Protein AF-A0A8H5KWA0-F1 (afdb_monomer)

Organism: NCBI:txid56676

Mean predicted aligned error: 16.56 Å

InterPro domains:
  IPR046529 Domain of unknown function DUF6594 [PF20237] (51-131)

Foldseek 3Di:
DDDDDDDDDDDDDDDDDPDDDPCDVVNVVVVVVVPDPVPPLDDLVVFDPDPSSVVSVCVSDPVSPDDDDPPVVLVVVLVVLVVVLVVLVVVLVVCQVVDPDVQLVVDVVSVPDPVNVVSVVVNVVSVVVNVVSVVVVVVVVD

Structure (mmCIF, N/CA/C/O backbone):
data_AF-A0A8H5KWA0-F1
#
_entry.id   AF-A0A8H5KWA0-F1
#
loop_
_atom_site.group_PDB
_atom_site.id
_atom_site.type_symbol
_atom_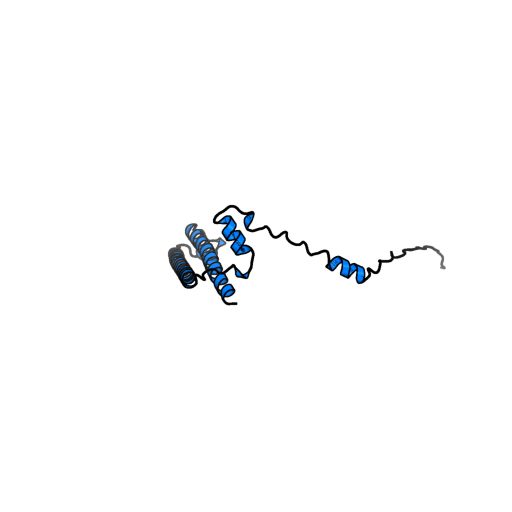site.label_atom_id
_atom_site.label_alt_id
_atom_site.label_comp_id
_atom_site.label_asym_id
_atom_site.label_entity_id
_atom_site.label_seq_id
_atom_site.pdbx_PDB_ins_code
_atom_site.Cartn_x
_atom_site.Cartn_y
_atom_site.Cartn_z
_atom_site.occupancy
_atom_site.B_iso_or_equiv
_atom_site.auth_seq_id
_atom_site.auth_comp_id
_atom_site.auth_asym_id
_atom_site.auth_atom_id
_atom_site.pdbx_PDB_model_num
ATOM 1 N N . MET A 1 1 ? 82.305 -17.896 49.289 1.00 39.72 1 MET A N 1
ATOM 2 C CA . MET A 1 1 ? 81.370 -17.042 48.527 1.00 39.72 1 MET A CA 1
ATOM 3 C C . MET A 1 1 ? 80.009 -17.239 49.160 1.00 39.72 1 MET A C 1
ATOM 5 O O . MET A 1 1 ? 79.353 -18.228 48.867 1.00 39.72 1 MET A O 1
ATOM 9 N N . THR A 1 2 ? 79.670 -16.405 50.143 1.00 32.72 2 THR A N 1
ATOM 10 C CA . THR A 1 2 ? 78.616 -16.725 51.114 1.00 32.72 2 THR A CA 1
ATOM 11 C C . THR A 1 2 ? 77.806 -15.470 51.438 1.00 32.72 2 THR A C 1
ATOM 13 O O . THR A 1 2 ? 78.364 -14.482 51.898 1.00 32.72 2 THR A O 1
ATOM 16 N N . THR A 1 3 ? 76.517 -15.558 51.108 1.00 41.19 3 THR A N 1
ATOM 17 C CA . THR A 1 3 ? 75.292 -14.995 51.709 1.00 41.19 3 THR A CA 1
ATOM 18 C C . THR A 1 3 ? 75.368 -13.717 52.558 1.00 41.19 3 THR A C 1
ATOM 20 O O . THR A 1 3 ? 76.043 -13.717 53.581 1.00 41.19 3 THR A O 1
ATOM 23 N N . GLN A 1 4 ? 74.529 -12.715 52.226 1.00 35.75 4 GLN A N 1
ATOM 24 C CA . GLN A 1 4 ? 73.530 -12.081 53.126 1.00 35.75 4 GLN A CA 1
ATOM 25 C C . GLN A 1 4 ? 72.764 -10.905 52.465 1.00 35.75 4 GLN A C 1
ATOM 27 O O . GLN A 1 4 ? 73.382 -10.043 51.847 1.00 35.75 4 GLN A O 1
ATOM 32 N N . ARG A 1 5 ? 71.428 -10.865 52.644 1.00 33.56 5 ARG A N 1
ATOM 33 C CA . ARG A 1 5 ? 70.511 -9.687 52.740 1.00 33.56 5 ARG A CA 1
ATOM 34 C C . ARG A 1 5 ? 69.066 -10.223 52.910 1.00 33.56 5 ARG A C 1
ATOM 36 O O . ARG A 1 5 ? 68.644 -11.010 52.074 1.00 33.56 5 ARG A O 1
ATOM 43 N N . THR A 1 6 ? 68.367 -10.090 54.053 1.00 38.31 6 THR A N 1
ATOM 44 C CA . THR A 1 6 ? 67.542 -8.945 54.557 1.00 38.31 6 THR A CA 1
ATOM 45 C C . THR A 1 6 ? 66.557 -8.404 53.507 1.00 38.31 6 THR A C 1
ATOM 47 O O . THR A 1 6 ? 66.990 -8.188 52.385 1.00 38.31 6 THR A O 1
ATOM 50 N N . SER A 1 7 ? 65.305 -7.998 53.736 1.00 36.59 7 SER A N 1
ATOM 51 C CA . SER A 1 7 ? 64.344 -7.912 54.851 1.00 36.59 7 SER A CA 1
ATOM 52 C C . SER A 1 7 ? 63.088 -7.223 54.257 1.00 36.59 7 SER A C 1
ATOM 54 O O . SER A 1 7 ? 63.226 -6.481 53.287 1.00 36.59 7 SER A O 1
ATOM 56 N N . SER A 1 8 ? 61.931 -7.368 54.917 1.00 37.94 8 SER A N 1
ATOM 57 C CA . SER A 1 8 ? 60.770 -6.447 54.898 1.00 37.94 8 SER A CA 1
ATOM 58 C C . SER A 1 8 ? 59.767 -6.526 53.733 1.00 37.94 8 SER A C 1
ATOM 60 O O . SER A 1 8 ? 60.063 -6.123 52.617 1.00 37.94 8 SER A O 1
ATOM 62 N N . HIS A 1 9 ? 58.511 -6.884 54.038 1.00 35.66 9 HIS A N 1
ATOM 63 C CA . HIS A 1 9 ? 57.446 -5.876 54.196 1.00 35.66 9 HIS A CA 1
ATOM 64 C C . HIS A 1 9 ? 56.110 -6.476 54.678 1.00 35.66 9 HIS A C 1
ATOM 66 O O . HIS A 1 9 ? 55.576 -7.408 54.085 1.00 35.66 9 HIS A O 1
ATOM 72 N N . ASN A 1 10 ? 55.570 -5.878 55.746 1.00 42.12 10 ASN A N 1
ATOM 73 C CA . ASN A 1 10 ? 54.182 -6.000 56.196 1.00 42.12 10 ASN A CA 1
ATOM 74 C C . ASN A 1 10 ? 53.227 -5.306 55.216 1.00 42.12 10 ASN A C 1
ATOM 76 O O . ASN A 1 10 ? 53.527 -4.199 54.770 1.00 42.12 10 ASN A O 1
ATOM 80 N N . ILE A 1 11 ? 52.042 -5.885 55.003 1.00 42.50 11 ILE A N 1
ATOM 81 C CA . ILE A 1 11 ? 50.844 -5.157 54.565 1.00 42.50 11 ILE A CA 1
ATOM 82 C C . ILE A 1 11 ? 49.669 -5.627 55.430 1.00 42.50 11 ILE A C 1
ATOM 84 O O . ILE A 1 11 ? 49.202 -6.759 55.311 1.00 42.50 11 ILE A O 1
ATOM 88 N N . GLU A 1 12 ? 49.213 -4.743 56.314 1.00 44.53 12 GLU A N 1
ATOM 89 C CA . GLU A 1 12 ? 47.903 -4.826 56.953 1.00 44.53 12 GLU A CA 1
ATOM 90 C C . GLU A 1 12 ? 46.817 -4.508 55.918 1.00 44.53 12 GLU A C 1
ATOM 92 O O . GLU A 1 12 ? 46.871 -3.474 55.253 1.00 44.53 12 GLU A O 1
ATOM 97 N N . LEU A 1 13 ? 45.794 -5.357 55.816 1.00 42.06 13 LEU A N 1
ATOM 98 C CA . LEU A 1 13 ? 44.510 -4.985 55.221 1.00 42.06 13 LEU A CA 1
ATOM 99 C C . LEU A 1 13 ? 43.391 -5.378 56.183 1.00 42.06 13 LEU A C 1
ATOM 101 O O . LEU A 1 13 ? 42.791 -6.448 56.094 1.00 42.06 13 LEU A O 1
ATOM 105 N N . GLY A 1 14 ? 43.124 -4.472 57.123 1.00 43.72 14 GLY A N 1
ATOM 106 C CA . GLY A 1 14 ? 41.842 -4.394 57.803 1.00 43.72 14 GLY A CA 1
ATOM 107 C C . GLY A 1 14 ? 40.779 -3.873 56.835 1.00 43.72 14 GLY A C 1
ATOM 108 O O . GLY A 1 14 ? 40.910 -2.788 56.275 1.00 43.72 14 GLY A O 1
ATOM 109 N N . GLY A 1 15 ? 39.713 -4.647 56.654 1.00 37.47 15 GLY A N 1
ATOM 110 C CA . GLY A 1 15 ? 38.531 -4.258 55.894 1.00 37.47 15 GLY A CA 1
ATOM 111 C C . GLY A 1 15 ? 37.313 -5.003 56.422 1.00 37.47 15 GLY A C 1
ATOM 112 O O . GLY A 1 15 ? 36.972 -6.075 55.932 1.00 37.47 15 GLY A O 1
ATOM 113 N N . SER A 1 16 ? 36.675 -4.451 57.455 1.00 46.19 16 SER A N 1
ATOM 114 C CA . SER A 1 16 ? 35.362 -4.903 57.920 1.00 46.19 16 SER A CA 1
ATOM 115 C C . SER A 1 16 ? 34.336 -4.673 56.807 1.00 46.19 16 SER A C 1
ATOM 117 O O . SER A 1 16 ? 34.099 -3.535 56.399 1.00 46.19 16 SER A O 1
ATOM 119 N N . LEU A 1 17 ? 33.752 -5.754 56.285 1.00 47.00 17 LEU A N 1
ATOM 120 C CA . LEU A 1 17 ? 32.640 -5.683 55.338 1.00 47.00 17 LEU A CA 1
ATOM 121 C C . LEU A 1 17 ? 31.438 -5.009 56.024 1.00 47.00 17 LEU A C 1
ATOM 123 O O . LEU A 1 17 ? 31.067 -5.424 57.126 1.00 47.00 17 LEU A O 1
ATOM 127 N N . PRO A 1 18 ? 30.778 -4.012 55.406 1.00 45.41 18 PRO A N 1
ATOM 128 C CA . PRO A 1 18 ? 29.591 -3.420 56.000 1.00 45.41 18 PRO A CA 1
ATOM 129 C C . PRO A 1 18 ? 28.480 -4.472 56.070 1.00 45.41 18 PRO A C 1
ATOM 131 O O . PRO A 1 18 ? 28.140 -5.116 55.074 1.00 45.41 18 PRO A O 1
ATOM 134 N N . ALA A 1 19 ? 27.902 -4.646 57.258 1.00 53.19 19 ALA A N 1
ATOM 135 C CA . ALA A 1 19 ? 26.763 -5.526 57.467 1.00 53.19 19 ALA A CA 1
ATOM 136 C C . ALA A 1 19 ? 25.594 -5.087 56.569 1.00 53.19 19 ALA A C 1
ATOM 138 O O . ALA A 1 19 ? 24.986 -4.035 56.774 1.00 53.19 19 ALA A O 1
ATOM 139 N N . VAL A 1 20 ? 25.268 -5.900 55.563 1.00 55.91 20 VAL A N 1
ATOM 140 C CA . VAL A 1 20 ? 24.089 -5.687 54.719 1.00 55.91 20 VAL A CA 1
ATOM 141 C C . VAL A 1 20 ? 22.846 -5.987 55.565 1.00 55.91 20 VAL A C 1
ATOM 143 O O . VAL A 1 20 ? 22.696 -7.122 56.030 1.00 55.91 20 VAL A O 1
ATOM 146 N N . PRO A 1 21 ? 21.918 -5.032 55.769 1.00 57.84 21 PRO A N 1
ATOM 147 C CA . PRO A 1 21 ? 20.729 -5.292 56.566 1.00 57.84 21 PRO A CA 1
ATOM 148 C C . PRO A 1 21 ? 19.877 -6.361 55.877 1.00 57.84 21 PRO A C 1
ATOM 150 O O . PRO A 1 21 ? 19.428 -6.174 54.739 1.00 57.84 21 PRO A O 1
ATOM 153 N N . ARG A 1 22 ? 19.612 -7.481 56.564 1.00 55.84 22 ARG A N 1
ATOM 154 C CA . ARG A 1 22 ? 18.612 -8.466 56.128 1.00 55.84 22 ARG A CA 1
ATOM 155 C C . ARG A 1 22 ? 17.237 -7.801 56.169 1.00 55.84 22 ARG A C 1
ATOM 157 O O . ARG A 1 22 ? 16.556 -7.812 57.190 1.00 55.84 22 ARG A O 1
ATOM 164 N N . ARG A 1 23 ? 16.829 -7.208 55.044 1.00 53.09 23 ARG A N 1
ATOM 165 C CA . ARG A 1 23 ? 15.476 -6.672 54.846 1.00 53.09 23 ARG A CA 1
ATOM 166 C C . ARG A 1 23 ? 14.470 -7.775 55.153 1.00 53.09 23 ARG A C 1
ATOM 168 O O . ARG A 1 23 ? 14.446 -8.796 54.455 1.00 53.09 23 ARG A O 1
ATOM 175 N N . SER A 1 24 ? 13.664 -7.563 56.190 1.00 62.53 24 SER A N 1
ATOM 176 C CA . SER A 1 24 ? 12.641 -8.513 56.608 1.00 62.53 24 SER A CA 1
ATOM 177 C C . SER A 1 24 ? 11.664 -8.768 55.459 1.00 62.53 24 SER A C 1
ATOM 179 O O . SER A 1 24 ? 11.368 -7.885 54.646 1.00 62.53 24 SER A O 1
ATOM 181 N N . ILE A 1 25 ? 11.149 -9.995 55.377 1.00 59.84 25 ILE A N 1
ATOM 182 C CA . ILE A 1 25 ? 10.084 -10.355 54.428 1.00 59.84 25 ILE A CA 1
ATOM 183 C C . ILE A 1 25 ? 8.883 -9.406 54.606 1.00 59.84 25 ILE A C 1
ATOM 185 O O . ILE A 1 25 ? 8.271 -8.998 53.621 1.00 59.84 25 ILE A O 1
ATOM 189 N N . LEU A 1 26 ? 8.642 -8.939 55.837 1.00 54.66 26 LEU A N 1
ATOM 190 C CA . LEU A 1 26 ? 7.628 -7.934 56.167 1.00 54.66 26 LEU A CA 1
ATOM 191 C C . LEU A 1 26 ? 7.859 -6.585 55.457 1.00 54.66 26 LEU A C 1
ATOM 193 O O . LEU A 1 26 ? 6.919 -6.039 54.882 1.00 54.66 26 LEU A O 1
ATOM 197 N N . GLN A 1 27 ? 9.101 -6.087 55.374 1.00 59.56 27 GLN A N 1
ATOM 198 C CA . GLN A 1 27 ? 9.427 -4.883 54.588 1.00 59.56 27 GLN A CA 1
ATOM 199 C C . GLN A 1 27 ? 9.219 -5.082 53.078 1.00 59.56 27 GLN A C 1
ATOM 201 O O . GLN A 1 27 ? 8.884 -4.136 52.362 1.00 59.56 27 GLN A O 1
ATOM 206 N N . ARG A 1 28 ? 9.409 -6.308 52.572 1.00 54.69 28 ARG A N 1
ATOM 207 C CA . ARG A 1 28 ? 9.152 -6.655 51.164 1.00 54.69 28 ARG A CA 1
ATOM 208 C C . ARG A 1 28 ? 7.654 -6.692 50.849 1.00 54.69 28 ARG A C 1
ATOM 210 O O . ARG A 1 28 ? 7.249 -6.213 49.792 1.00 54.69 28 ARG A O 1
ATOM 217 N N . LEU A 1 29 ? 6.836 -7.180 51.777 1.00 54.00 29 LEU A N 1
ATOM 218 C CA . LEU A 1 29 ? 5.379 -7.206 51.633 1.00 54.00 29 LEU A CA 1
ATOM 219 C C . LEU A 1 29 ? 4.760 -5.801 51.742 1.00 54.00 29 LEU A C 1
ATOM 221 O O . LEU A 1 29 ? 3.874 -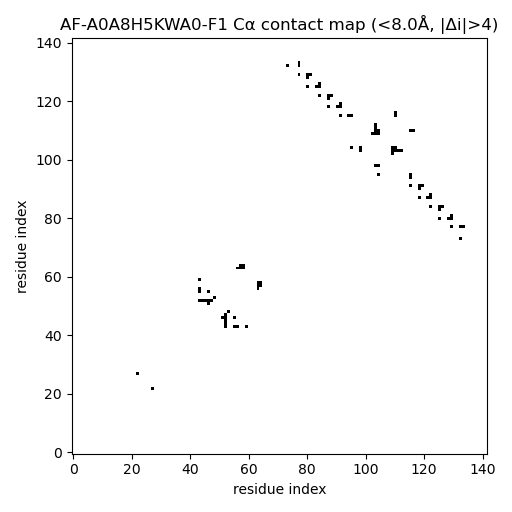5.477 50.957 1.00 54.00 29 LEU A O 1
ATOM 225 N N . GLN A 1 30 ? 5.299 -4.920 52.593 1.00 55.88 30 GLN A N 1
ATOM 226 C CA . GLN A 1 30 ? 4.851 -3.519 52.694 1.00 55.88 30 GLN A CA 1
ATOM 227 C C . GLN A 1 30 ? 5.191 -2.652 51.466 1.00 55.88 30 GLN A C 1
ATOM 229 O O . GLN A 1 30 ? 4.554 -1.625 51.242 1.00 55.88 30 GLN A O 1
ATOM 234 N N . ARG A 1 31 ? 6.179 -3.035 50.641 1.00 51.16 31 ARG A N 1
ATOM 235 C CA . ARG A 1 31 ? 6.448 -2.356 49.354 1.00 51.16 31 ARG A CA 1
ATOM 236 C C . ARG A 1 31 ? 5.562 -2.868 48.221 1.00 51.16 31 ARG A C 1
ATOM 238 O O . ARG A 1 31 ? 5.301 -2.112 47.289 1.00 51.16 31 ARG A O 1
ATOM 245 N N . ARG A 1 32 ? 5.051 -4.101 48.312 1.00 48.62 32 ARG A N 1
ATOM 246 C CA . ARG A 1 32 ? 4.108 -4.661 47.329 1.00 48.62 32 ARG A CA 1
ATOM 247 C C . ARG A 1 32 ? 2.720 -4.016 47.418 1.00 48.62 32 ARG A C 1
ATOM 249 O O . ARG A 1 32 ? 2.015 -3.981 46.420 1.00 48.62 32 ARG A O 1
ATOM 256 N N . SER A 1 33 ? 2.367 -3.429 48.561 1.00 49.50 33 SER A N 1
ATOM 257 C CA . SER A 1 33 ? 1.137 -2.647 48.748 1.00 49.50 33 SER A CA 1
ATOM 258 C C . SER A 1 33 ? 1.266 -1.153 48.401 1.00 49.50 33 SER A C 1
ATOM 260 O O . SER A 1 33 ? 0.291 -0.422 48.537 1.00 49.50 33 SER A O 1
ATOM 262 N N . ARG A 1 34 ? 2.428 -0.675 47.918 1.00 49.38 34 ARG A N 1
ATOM 263 C CA . ARG A 1 34 ? 2.636 0.730 47.484 1.00 49.38 34 ARG A CA 1
ATOM 264 C C . ARG A 1 34 ? 2.727 0.909 45.962 1.00 49.38 34 ARG A C 1
ATOM 266 O O . ARG A 1 34 ? 3.233 1.923 45.496 1.00 49.38 34 ARG A O 1
ATOM 273 N N . SER A 1 35 ? 2.217 -0.047 45.185 1.00 53.41 35 SER A N 1
ATOM 274 C CA . SER A 1 35 ? 1.988 0.114 43.742 1.00 53.41 35 SER A CA 1
ATOM 275 C C . SER A 1 35 ? 0.556 -0.272 43.377 1.00 53.41 35 SER A C 1
ATOM 277 O O . SER A 1 35 ? 0.291 -1.154 42.573 1.00 53.41 35 SER A O 1
ATOM 279 N N . ALA A 1 36 ? -0.393 0.399 44.013 1.00 52.09 36 ALA A N 1
ATOM 280 C CA . ALA A 1 36 ? -1.671 0.670 43.387 1.00 52.09 36 ALA A CA 1
ATOM 281 C C . ALA A 1 36 ? -1.755 2.188 43.369 1.00 52.09 36 ALA A C 1
ATOM 283 O O . ALA A 1 36 ? -2.160 2.799 44.350 1.00 52.09 36 ALA A O 1
ATOM 284 N N . ASN A 1 37 ? -1.258 2.810 42.301 1.00 51.06 37 ASN A N 1
ATOM 285 C CA . ASN A 1 37 ? -1.763 4.127 41.957 1.00 51.06 37 ASN A CA 1
ATOM 286 C C . ASN A 1 37 ? -3.204 3.835 41.518 1.00 51.06 37 ASN A C 1
ATOM 288 O O . ASN A 1 37 ? -3.355 3.176 40.483 1.00 51.06 37 ASN A O 1
ATOM 292 N N . PRO A 1 38 ? -4.250 4.168 42.299 1.00 51.84 38 PRO A N 1
ATOM 293 C CA . PRO A 1 38 ? -5.591 4.074 41.765 1.00 51.84 38 PRO A CA 1
ATOM 294 C C . PRO A 1 38 ? -5.594 5.121 40.665 1.00 51.84 38 PRO A C 1
ATOM 296 O O . PRO A 1 38 ? -5.588 6.317 40.952 1.00 51.84 38 PRO A O 1
ATOM 299 N N . GLN A 1 39 ? -5.446 4.690 39.409 1.00 57.41 39 GLN A N 1
ATOM 300 C CA . GLN A 1 39 ? -5.590 5.603 38.293 1.00 57.41 39 GLN A CA 1
ATOM 301 C C . GLN A 1 39 ? -6.918 6.297 38.528 1.00 57.41 39 GLN A C 1
ATOM 303 O O . GLN A 1 39 ? -7.950 5.632 38.606 1.00 57.41 39 GLN A O 1
ATOM 308 N N . LYS A 1 40 ? -6.857 7.604 38.788 1.00 57.56 40 LYS A N 1
ATOM 309 C CA . LYS A 1 40 ? -8.027 8.429 39.028 1.00 57.56 40 LYS A CA 1
ATOM 310 C C . LYS A 1 40 ? -8.865 8.277 37.768 1.00 57.56 40 LYS A C 1
ATOM 312 O O . LYS A 1 40 ? -8.513 8.858 36.746 1.00 57.56 40 LYS A O 1
ATOM 317 N N . GLN A 1 41 ? -9.868 7.400 37.813 1.00 68.06 41 GLN A N 1
ATOM 318 C CA . GLN A 1 41 ? -10.736 7.151 36.675 1.00 68.06 41 GLN A CA 1
ATOM 319 C C . GLN A 1 41 ? -11.383 8.494 36.370 1.00 68.06 41 GLN A C 1
ATOM 321 O O . GLN A 1 41 ? -12.115 9.047 37.193 1.00 68.06 41 GLN A O 1
ATOM 326 N N . VAL A 1 42 ? -10.982 9.083 35.247 1.00 81.50 42 VAL A N 1
ATOM 327 C CA . VAL A 1 42 ? -11.566 10.329 34.775 1.00 81.50 42 VAL A CA 1
ATOM 328 C C . VAL A 1 42 ? -13.033 10.017 34.522 1.00 81.50 42 VAL A C 1
ATOM 330 O O . VAL A 1 42 ? -13.345 9.098 33.767 1.00 81.50 42 VAL A O 1
ATOM 333 N N . GLN A 1 43 ? -13.918 10.731 35.212 1.00 91.81 43 GLN A N 1
ATOM 334 C CA . GLN A 1 43 ? -15.355 10.529 35.065 1.00 91.81 43 GLN A CA 1
ATOM 335 C C . GLN A 1 43 ? -15.752 10.869 33.630 1.00 91.81 43 GLN A C 1
ATOM 337 O O . GLN A 1 43 ? -15.312 11.890 33.093 1.00 91.81 43 GLN A O 1
ATOM 342 N N . VAL A 1 44 ? -16.572 10.024 33.011 1.00 93.94 44 VAL A N 1
ATOM 343 C CA . VAL A 1 44 ? -17.014 10.182 31.616 1.00 93.94 44 VAL A CA 1
ATOM 344 C C . VAL A 1 44 ? -17.694 11.543 31.420 1.00 93.94 44 VAL A C 1
ATOM 346 O O . VAL A 1 44 ? -17.499 12.212 30.410 1.00 93.94 44 VAL A O 1
ATOM 349 N N . GLU A 1 45 ? -18.411 12.018 32.432 1.00 95.69 45 GLU A N 1
ATOM 350 C CA . GLU A 1 45 ? -19.163 13.273 32.445 1.00 95.69 45 GLU A CA 1
ATOM 351 C C . GLU A 1 45 ? -18.266 14.517 32.439 1.00 95.69 45 GLU A C 1
ATOM 353 O O . GLU A 1 45 ? -18.734 15.606 32.120 1.00 95.69 45 GLU A O 1
ATOM 358 N N . SER A 1 46 ? -16.973 14.373 32.748 1.00 95.69 46 SER A N 1
ATOM 359 C CA . SER A 1 46 ? -16.013 15.482 32.679 1.00 95.69 46 SER A CA 1
ATOM 360 C C . SER A 1 46 ? -15.653 15.887 31.243 1.00 95.69 46 SER A C 1
ATOM 362 O O . SER A 1 46 ? -15.087 16.960 31.032 1.00 95.69 46 SER A O 1
ATOM 364 N N . PHE A 1 47 ? -15.996 15.059 30.250 1.00 95.81 47 PHE A N 1
ATOM 365 C CA . PHE A 1 47 ? -15.753 15.335 28.835 1.00 95.81 47 PHE A CA 1
ATOM 366 C C . PHE A 1 47 ? -16.886 16.176 28.213 1.00 95.81 47 PHE A C 1
ATOM 368 O O . PHE A 1 47 ? -18.046 16.012 28.603 1.00 95.81 47 PHE A O 1
ATOM 375 N N . PRO A 1 48 ? -16.599 17.038 27.213 1.00 97.69 48 PRO A N 1
ATOM 376 C CA . PRO A 1 48 ? -17.621 17.795 26.485 1.00 97.69 48 PRO A CA 1
ATOM 377 C C . PRO A 1 48 ? -18.690 16.905 25.837 1.00 97.69 48 PRO A C 1
ATOM 379 O O . PRO A 1 48 ? -18.396 15.779 25.427 1.00 97.69 48 PRO A O 1
ATOM 382 N N . ASP A 1 49 ? -19.914 17.426 25.709 1.00 96.00 49 ASP A N 1
ATOM 383 C CA . ASP A 1 49 ? -21.025 16.727 25.053 1.00 96.00 49 ASP A CA 1
ATOM 384 C C . ASP A 1 49 ? -20.692 16.300 23.612 1.00 96.00 49 ASP A C 1
ATOM 386 O O . ASP A 1 49 ? -19.889 16.921 22.911 1.00 96.00 49 ASP A O 1
ATOM 390 N N . GLY A 1 50 ? -21.340 15.224 23.155 1.00 95.38 50 GLY A N 1
ATOM 391 C CA . GLY A 1 50 ? -21.156 14.668 21.815 1.00 95.38 50 GLY A CA 1
ATOM 392 C C . GLY A 1 50 ? -20.043 13.620 21.738 1.00 95.38 50 GLY A C 1
ATOM 393 O O . GLY A 1 50 ? -19.923 12.749 22.603 1.00 95.38 50 GLY A O 1
ATOM 394 N N . TYR A 1 51 ? -19.249 13.672 20.664 1.00 95.00 51 TYR A N 1
ATOM 395 C CA . TYR A 1 51 ? -18.251 12.641 20.354 1.00 95.00 51 TYR A CA 1
ATOM 396 C C . TYR A 1 51 ? -17.174 12.446 21.444 1.00 95.00 51 TYR A C 1
ATOM 398 O O . TYR A 1 51 ? -16.84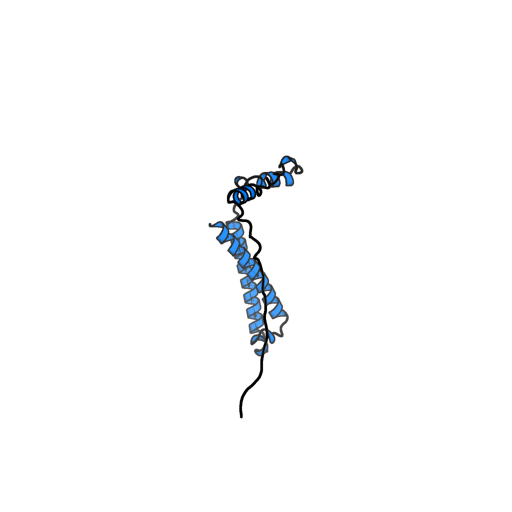6 11.291 21.722 1.00 95.00 51 TYR A O 1
ATOM 406 N N . PRO A 1 52 ? -16.651 13.499 22.114 1.00 96.81 52 PRO A N 1
ATOM 407 C CA . PRO A 1 52 ? -15.679 13.327 23.196 1.00 96.81 52 PRO A CA 1
ATOM 408 C C . PRO A 1 52 ? -16.222 12.529 24.390 1.00 96.81 52 PRO A C 1
ATOM 410 O O . PRO A 1 52 ? -15.560 11.608 24.860 1.00 96.81 52 PRO A O 1
ATOM 413 N N . ARG A 1 53 ? -17.439 12.824 24.868 1.00 95.69 53 ARG A N 1
ATOM 414 C CA . ARG A 1 53 ? -18.047 12.066 25.974 1.00 95.69 53 ARG A CA 1
ATOM 415 C C . ARG A 1 53 ? -18.429 10.647 25.570 1.00 95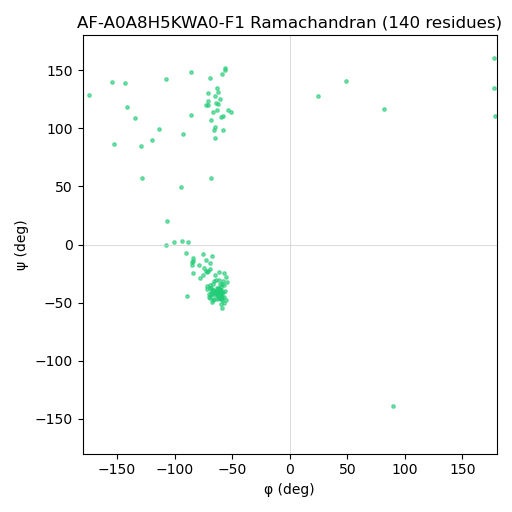.69 53 ARG A C 1
ATOM 417 O O . ARG A 1 53 ? -18.247 9.721 26.355 1.00 95.69 53 ARG A O 1
ATOM 424 N N . PHE A 1 54 ? -18.907 10.449 24.343 1.00 92.56 54 PHE A N 1
ATOM 425 C CA . PHE A 1 54 ? -19.205 9.109 23.838 1.00 92.56 54 PHE A CA 1
ATOM 426 C C . PHE A 1 54 ? -17.946 8.234 23.735 1.00 92.56 54 PHE A C 1
ATOM 428 O O . PHE A 1 54 ? -17.973 7.072 24.136 1.00 92.56 54 PHE A O 1
ATOM 435 N N . SER A 1 55 ? -16.819 8.778 23.263 1.00 93.81 55 SER A N 1
ATOM 436 C CA . SER A 1 55 ? -15.557 8.029 23.212 1.00 93.81 55 SER A CA 1
ATOM 437 C C . SER A 1 55 ? -14.984 7.753 24.609 1.00 93.81 55 SER A C 1
ATOM 439 O O . SER A 1 55 ? -14.461 6.660 24.850 1.00 93.81 55 SER A O 1
ATOM 441 N N . ALA A 1 56 ? -15.152 8.679 25.560 1.00 93.56 56 ALA A N 1
ATOM 442 C CA . ALA A 1 56 ? -14.835 8.449 26.970 1.00 93.56 56 ALA A CA 1
ATOM 443 C C . ALA A 1 56 ? -15.690 7.322 27.576 1.00 93.56 56 ALA A C 1
ATOM 445 O O . ALA A 1 56 ? -15.155 6.438 28.242 1.00 93.56 56 ALA A O 1
ATOM 446 N N . LEU A 1 57 ? -16.995 7.288 27.283 1.00 92.94 57 LEU A N 1
ATOM 447 C CA . LEU A 1 57 ? -17.872 6.189 27.689 1.00 92.94 57 LEU A CA 1
ATOM 448 C C . LEU A 1 57 ? -17.392 4.863 27.096 1.00 92.94 57 LEU A C 1
ATOM 450 O O . LEU A 1 57 ? -17.190 3.902 27.830 1.00 92.94 57 LEU A O 1
ATOM 454 N N . GLN A 1 58 ? -17.153 4.820 25.787 1.00 92.69 58 GLN A N 1
ATOM 455 C CA . GLN A 1 58 ? -16.743 3.605 25.086 1.00 92.69 58 GLN A CA 1
ATOM 456 C C . GLN A 1 58 ? -15.420 3.033 25.622 1.00 92.69 58 GLN A C 1
ATOM 458 O O . GLN A 1 58 ? -15.267 1.819 25.724 1.00 92.69 58 GLN A O 1
ATOM 463 N N . SER A 1 59 ? -14.480 3.907 25.994 1.00 90.69 59 SER A N 1
ATOM 464 C CA . SER A 1 59 ? -13.170 3.533 26.543 1.00 90.69 59 SER A CA 1
ATOM 465 C C . SER A 1 59 ? -13.169 3.263 28.051 1.00 90.69 59 SER A C 1
ATOM 467 O O . SER A 1 59 ? -12.209 2.683 28.561 1.00 90.69 59 SER A O 1
ATOM 469 N N . SER A 1 60 ? -14.245 3.613 28.766 1.00 91.69 60 SER A N 1
ATOM 470 C CA . SER A 1 60 ? -14.359 3.423 30.221 1.00 91.69 60 SER A CA 1
ATOM 471 C C . SER A 1 60 ? -14.355 1.952 30.649 1.00 91.69 60 SER A C 1
ATOM 473 O O . SER A 1 60 ? -13.942 1.630 31.765 1.00 91.69 60 SER A O 1
ATOM 475 N N . HIS A 1 61 ? -14.782 1.039 29.768 1.00 89.88 61 HIS A N 1
ATOM 476 C CA . HIS A 1 61 ? -14.807 -0.389 30.056 1.00 89.88 61 HIS A CA 1
ATOM 477 C C . HIS A 1 61 ? -14.437 -1.231 28.836 1.00 89.88 61 HIS A C 1
ATOM 479 O O . HIS A 1 61 ? -14.943 -1.031 27.736 1.00 89.88 61 HIS A O 1
ATOM 485 N N . LYS A 1 62 ? -13.639 -2.285 29.048 1.00 84.44 62 LYS A N 1
ATOM 486 C CA . LYS A 1 62 ? -13.213 -3.209 27.979 1.00 84.44 62 LYS A CA 1
ATOM 487 C C . LYS A 1 62 ? -14.367 -3.852 27.194 1.00 84.44 62 LYS A C 1
ATOM 489 O O . LYS A 1 62 ? -14.182 -4.186 26.033 1.00 84.44 62 LYS A O 1
ATOM 494 N N . TYR A 1 63 ? -15.534 -4.007 27.820 1.00 86.75 63 TYR A N 1
ATOM 495 C CA . TYR A 1 63 ? -16.726 -4.623 27.214 1.00 86.75 63 TYR A CA 1
ATOM 496 C C . TYR A 1 63 ? -17.563 -3.652 26.382 1.00 86.75 63 TYR A C 1
ATOM 498 O O . TYR A 1 63 ? -18.408 -4.104 25.619 1.00 86.75 63 TYR A O 1
ATOM 506 N N . PHE A 1 64 ? -17.340 -2.342 26.502 1.00 89.00 64 PHE A N 1
ATOM 507 C CA . PHE A 1 64 ? -18.045 -1.374 25.668 1.00 89.00 64 PHE A CA 1
ATOM 508 C C . PHE A 1 64 ? -17.449 -1.287 24.268 1.00 89.00 64 PHE A C 1
ATOM 510 O O . PHE A 1 64 ? -18.160 -0.883 23.362 1.00 89.00 64 PHE A O 1
ATOM 517 N N . HIS A 1 65 ? -16.220 -1.768 24.044 1.00 82.00 65 HIS A N 1
ATOM 518 C CA . HIS A 1 65 ? -15.561 -1.841 22.733 1.00 82.00 65 HIS A CA 1
ATOM 519 C C . HIS A 1 65 ? -16.196 -2.857 21.757 1.00 82.00 65 HIS A C 1
ATOM 521 O O . HIS A 1 65 ? -15.531 -3.756 21.244 1.00 82.00 65 HIS A O 1
ATOM 527 N N . ILE A 1 66 ? -17.487 -2.713 21.462 1.00 80.56 66 ILE A N 1
ATOM 528 C CA . ILE A 1 66 ? -18.199 -3.478 20.439 1.00 80.56 66 ILE A CA 1
ATOM 529 C C . ILE A 1 66 ? -18.137 -2.672 19.144 1.00 80.56 66 ILE A C 1
ATOM 531 O O . ILE A 1 66 ? -18.934 -1.765 18.909 1.00 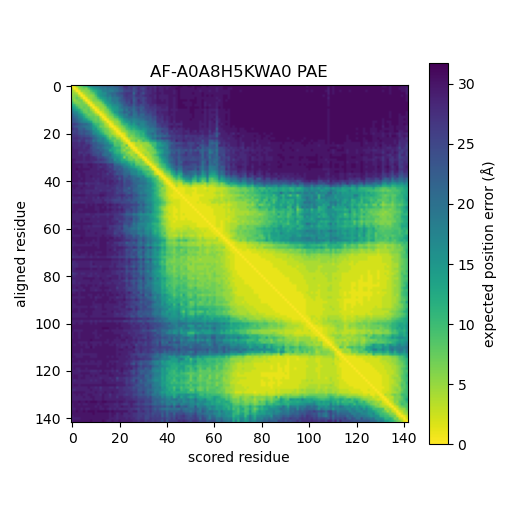80.56 66 ILE A O 1
ATOM 535 N N . PHE A 1 67 ? -17.160 -2.993 18.301 1.00 83.50 67 PHE A N 1
ATOM 536 C CA . PHE A 1 67 ? -17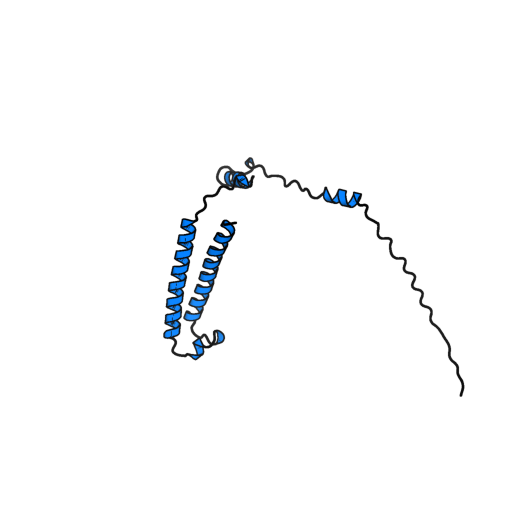.030 -2.401 16.973 1.00 83.50 67 PHE A CA 1
ATOM 537 C C . PHE A 1 67 ? -17.411 -3.412 15.899 1.00 83.50 67 PHE A C 1
ATOM 539 O O . PHE A 1 67 ? -17.083 -4.597 15.982 1.00 83.50 67 PHE A O 1
ATOM 546 N N . ARG A 1 68 ? -18.080 -2.934 14.846 1.00 86.31 68 ARG A N 1
ATOM 547 C CA . ARG A 1 68 ? -18.369 -3.754 13.669 1.00 86.31 68 ARG A CA 1
ATOM 548 C C . ARG A 1 68 ? -17.057 -4.226 13.037 1.00 86.31 68 ARG A C 1
ATOM 550 O O . ARG A 1 68 ? -16.221 -3.411 12.648 1.00 86.31 68 ARG A O 1
ATOM 557 N N . ARG A 1 69 ? -16.910 -5.541 12.860 1.00 83.44 69 ARG A N 1
ATOM 558 C CA . ARG A 1 69 ? -15.830 -6.120 12.051 1.00 83.44 69 ARG A CA 1
ATOM 559 C C . ARG A 1 69 ? -16.127 -5.854 10.571 1.00 83.44 69 ARG A C 1
ATOM 561 O O . ARG A 1 69 ? -17.156 -6.268 10.045 1.00 83.44 69 ARG A O 1
ATOM 568 N N . PHE A 1 70 ? -15.234 -5.141 9.893 1.00 87.94 70 PHE A N 1
ATOM 569 C CA . PHE A 1 70 ? -15.364 -4.797 8.472 1.00 87.94 70 PHE A CA 1
ATOM 570 C C . PHE A 1 70 ? -14.636 -5.804 7.569 1.00 87.94 70 PHE A C 1
ATOM 572 O O . PHE A 1 70 ? -13.853 -5.412 6.712 1.00 87.94 70 PHE A O 1
ATOM 579 N N . GLU A 1 71 ? -14.857 -7.103 7.762 1.00 87.75 71 GLU A N 1
ATOM 580 C CA . GLU A 1 71 ? -14.058 -8.161 7.116 1.00 87.75 71 GLU A CA 1
ATOM 581 C C . GLU A 1 71 ? -14.105 -8.083 5.591 1.00 87.75 71 GLU A C 1
ATOM 583 O O . GLU A 1 71 ? -13.074 -7.910 4.949 1.00 87.75 71 GLU A O 1
ATOM 588 N N . HIS A 1 72 ? -15.307 -8.083 5.014 1.00 89.94 72 HIS A N 1
ATOM 589 C CA . HIS A 1 72 ? -15.477 -7.982 3.566 1.00 89.94 72 HIS A CA 1
ATOM 590 C C . HIS A 1 72 ? -14.844 -6.705 2.984 1.00 89.94 72 HIS A C 1
ATOM 592 O O . HIS A 1 72 ? -14.197 -6.742 1.939 1.00 89.94 72 HIS A O 1
ATOM 598 N N . LEU A 1 73 ? -14.987 -5.566 3.671 1.00 91.94 73 LEU A N 1
ATOM 599 C CA . LEU A 1 73 ? -14.398 -4.305 3.216 1.00 91.94 73 LEU A CA 1
ATOM 600 C C . LEU A 1 73 ? -12.870 -4.347 3.274 1.00 91.94 73 LEU A C 1
ATOM 602 O O . LEU A 1 73 ? -12.205 -3.901 2.340 1.00 91.94 73 LEU A O 1
ATOM 606 N N . ARG A 1 74 ? -12.309 -4.912 4.344 1.00 89.62 74 ARG A N 1
ATOM 607 C CA . ARG A 1 74 ? -10.869 -5.108 4.440 1.00 89.62 74 ARG A CA 1
ATOM 608 C C . ARG A 1 74 ? -10.387 -6.014 3.296 1.00 89.62 74 ARG A C 1
ATOM 610 O O . ARG A 1 74 ? -9.291 -5.783 2.789 1.00 89.62 74 ARG A O 1
ATOM 617 N N . VAL A 1 75 ? -11.146 -7.050 2.897 1.00 91.12 75 VAL A N 1
ATOM 618 C CA . VAL A 1 75 ? -10.681 -8.022 1.880 1.00 91.12 75 VAL A CA 1
ATOM 619 C C . VAL A 1 75 ? -10.632 -7.332 0.532 1.00 91.12 75 VAL A C 1
ATOM 621 O O . VAL A 1 75 ? -9.632 -7.414 -0.173 1.00 91.12 75 VAL A O 1
ATOM 624 N N . ARG A 1 76 ? -11.659 -6.537 0.225 1.00 94.38 76 ARG A N 1
ATOM 625 C CA . ARG A 1 76 ? -11.668 -5.666 -0.952 1.00 94.38 76 ARG A CA 1
ATOM 626 C C . ARG A 1 76 ? -10.471 -4.717 -0.981 1.00 94.38 76 ARG A C 1
ATOM 628 O O . ARG A 1 76 ? -9.888 -4.520 -2.041 1.00 94.38 76 ARG A O 1
ATOM 635 N N . LEU A 1 77 ? -10.075 -4.164 0.167 1.00 93.81 77 LEU A N 1
ATOM 636 C CA . LEU A 1 77 ? -8.892 -3.307 0.255 1.00 93.81 77 LEU A CA 1
ATOM 637 C C . LEU A 1 77 ? -7.590 -4.080 -0.009 1.00 93.81 77 LEU A C 1
ATOM 639 O O . LEU A 1 77 ? -6.703 -3.551 -0.672 1.00 93.81 77 LEU A O 1
ATOM 643 N N . LEU A 1 78 ? -7.466 -5.321 0.476 1.00 93.12 78 LEU A N 1
ATOM 644 C CA . LEU A 1 78 ? -6.314 -6.176 0.166 1.00 93.12 78 LEU A CA 1
ATOM 645 C C . LEU A 1 78 ? -6.233 -6.491 -1.329 1.00 93.12 78 LEU A C 1
ATOM 647 O O . LEU A 1 78 ? -5.171 -6.326 -1.919 1.00 93.12 78 LEU A O 1
ATOM 651 N N . LEU A 1 79 ? -7.354 -6.882 -1.939 1.00 94.75 79 LEU A N 1
ATOM 652 C CA . LEU A 1 79 ? -7.432 -7.169 -3.373 1.00 94.75 79 LEU A CA 1
ATOM 653 C C . LEU A 1 79 ? -7.053 -5.940 -4.212 1.00 94.75 79 LEU A C 1
ATOM 655 O O . LEU A 1 79 ? -6.281 -6.052 -5.157 1.00 94.75 79 LEU A O 1
ATOM 659 N N . ALA A 1 80 ? -7.512 -4.746 -3.826 1.00 96.25 80 ALA A N 1
ATOM 660 C CA . ALA A 1 80 ? -7.128 -3.504 -4.499 1.00 96.25 80 ALA A CA 1
ATOM 661 C C . ALA A 1 80 ? -5.615 -3.217 -4.402 1.00 96.25 80 ALA A C 1
ATOM 663 O O . ALA A 1 80 ? -5.006 -2.737 -5.355 1.00 96.25 80 ALA A O 1
ATOM 664 N N . LYS A 1 81 ? -4.982 -3.532 -3.265 1.00 95.69 81 LYS A N 1
ATOM 665 C CA . LYS A 1 81 ? -3.525 -3.397 -3.104 1.00 95.69 81 LYS A CA 1
ATOM 666 C C . LYS A 1 81 ? -2.751 -4.408 -3.958 1.00 95.69 81 LYS A C 1
ATOM 668 O O . LYS A 1 81 ? -1.716 -4.047 -4.511 1.00 95.69 81 LYS A O 1
ATOM 673 N N . GLN A 1 82 ? -3.255 -5.638 -4.092 1.00 96.06 82 GLN A N 1
ATOM 674 C CA . GLN A 1 82 ? -2.675 -6.647 -4.990 1.00 96.06 82 GLN A CA 1
ATOM 675 C C . GLN A 1 82 ? -2.733 -6.199 -6.452 1.00 96.06 82 GLN A C 1
ATOM 677 O O . GLN A 1 82 ? -1.743 -6.327 -7.166 1.00 96.06 82 GLN A O 1
ATOM 682 N N . ASP A 1 83 ? -3.861 -5.629 -6.881 1.00 97.88 83 ASP A N 1
ATOM 683 C CA . ASP A 1 83 ? -4.003 -5.085 -8.232 1.00 97.88 83 ASP A CA 1
ATOM 684 C C . ASP A 1 83 ? -2.982 -3.967 -8.496 1.00 97.88 83 ASP A C 1
ATOM 686 O O . ASP A 1 83 ? -2.247 -4.019 -9.484 1.00 97.88 83 ASP A O 1
ATOM 690 N N . LYS A 1 84 ? -2.824 -3.026 -7.549 1.00 97.69 84 LYS A N 1
ATOM 691 C CA . LYS A 1 84 ? -1.784 -1.987 -7.636 1.00 97.69 84 LYS A CA 1
ATOM 692 C C . LYS A 1 84 ? -0.387 -2.595 -7.814 1.00 97.69 84 LYS A C 1
ATOM 694 O O . LYS A 1 84 ? 0.354 -2.164 -8.696 1.00 97.69 84 LYS A O 1
ATOM 699 N N . LEU A 1 85 ? -0.030 -3.592 -7.003 1.00 98.12 85 LEU A N 1
ATOM 700 C CA . LEU A 1 85 ? 1.262 -4.278 -7.111 1.00 98.12 85 LEU A CA 1
ATOM 701 C C . LEU A 1 85 ? 1.440 -4.950 -8.479 1.00 98.12 85 LEU A C 1
ATOM 703 O O . LEU A 1 85 ? 2.506 -4.820 -9.073 1.00 98.12 85 LEU A O 1
ATOM 707 N N . SER A 1 86 ? 0.395 -5.586 -9.019 1.00 98.38 86 SER A N 1
ATOM 708 C CA . SER A 1 86 ? 0.444 -6.205 -10.351 1.00 98.38 86 SER A CA 1
ATOM 709 C C . SER A 1 86 ? 0.704 -5.182 -11.462 1.00 98.38 86 SER A C 1
ATOM 711 O O . SER A 1 86 ? 1.446 -5.455 -12.407 1.00 98.38 86 SER A O 1
ATOM 713 N N . ILE A 1 87 ? 0.124 -3.983 -11.361 1.00 98.19 87 ILE A N 1
ATOM 714 C CA . ILE A 1 87 ? 0.375 -2.896 -12.317 1.00 98.19 87 ILE A CA 1
ATOM 715 C C . ILE A 1 87 ? 1.832 -2.423 -12.227 1.00 98.19 87 ILE A C 1
ATOM 717 O O . ILE A 1 87 ? 2.493 -2.282 -13.259 1.00 98.19 87 ILE A O 1
ATOM 721 N N . LEU A 1 88 ? 2.344 -2.204 -11.012 1.00 98.19 88 LEU A N 1
ATOM 722 C CA . LEU A 1 88 ? 3.727 -1.769 -10.797 1.00 98.19 88 LEU A CA 1
ATOM 723 C C . LEU A 1 88 ? 4.738 -2.810 -11.289 1.00 98.19 88 LEU A C 1
ATOM 725 O O . LEU A 1 88 ? 5.695 -2.453 -11.972 1.00 98.19 88 LEU A O 1
ATOM 729 N N . GLU A 1 89 ? 4.486 -4.092 -11.030 1.00 98.25 89 GLU A N 1
ATOM 730 C CA . GLU A 1 89 ? 5.299 -5.204 -11.524 1.00 98.25 89 GLU A CA 1
ATOM 731 C C . GLU A 1 89 ? 5.348 -5.227 -13.058 1.00 98.25 89 GLU A C 1
ATOM 733 O O . GLU A 1 89 ? 6.422 -5.316 -13.652 1.00 98.25 89 GLU A O 1
ATOM 738 N N . LYS A 1 90 ? 4.197 -5.090 -13.731 1.00 98.12 90 LYS A N 1
ATOM 739 C CA . LYS A 1 90 ? 4.147 -5.013 -15.201 1.00 98.12 90 LYS A CA 1
ATOM 740 C C . LYS A 1 90 ? 4.948 -3.830 -15.735 1.00 98.12 90 LYS A C 1
ATOM 742 O O . LYS A 1 90 ? 5.632 -3.973 -16.748 1.00 98.12 90 LYS A O 1
ATOM 747 N N . ARG A 1 91 ? 4.870 -2.674 -15.072 1.00 97.56 91 ARG A N 1
ATOM 748 C CA . ARG A 1 91 ? 5.612 -1.476 -15.476 1.00 97.56 91 ARG A CA 1
ATOM 749 C C . ARG A 1 91 ? 7.118 -1.655 -15.272 1.00 97.56 91 ARG A C 1
ATOM 75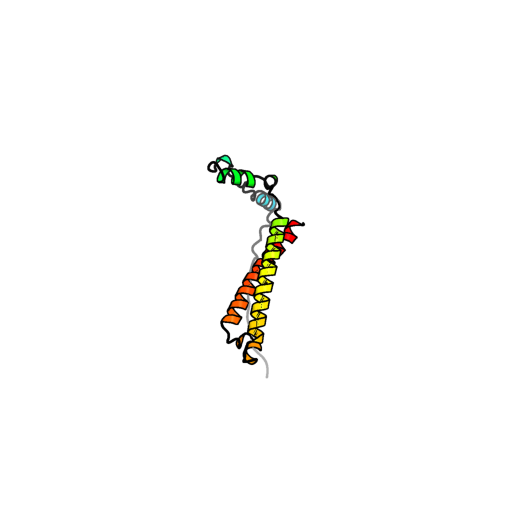1 O O . ARG A 1 91 ? 7.870 -1.345 -16.190 1.00 97.56 91 ARG A O 1
ATOM 758 N N . LEU A 1 92 ? 7.547 -2.216 -14.141 1.00 96.25 92 LEU A N 1
ATOM 759 C CA . LEU A 1 92 ? 8.954 -2.541 -13.890 1.00 96.25 92 LEU A CA 1
ATOM 760 C C . LEU A 1 92 ? 9.494 -3.515 -14.944 1.00 96.25 92 LEU A C 1
ATOM 762 O O . LEU A 1 92 ? 10.512 -3.244 -15.568 1.00 96.25 92 LEU A O 1
ATOM 766 N N . ASN A 1 93 ? 8.752 -4.591 -15.222 1.00 96.44 93 ASN A N 1
ATOM 767 C CA . ASN A 1 93 ? 9.110 -5.569 -16.249 1.00 96.44 93 ASN A CA 1
ATOM 768 C C . ASN A 1 93 ? 9.241 -4.948 -17.644 1.00 96.44 93 ASN A C 1
ATOM 770 O O . ASN A 1 93 ? 10.046 -5.410 -18.449 1.00 96.44 93 ASN A O 1
ATOM 774 N N . LYS A 1 94 ? 8.436 -3.928 -17.959 1.00 96.25 94 LYS A N 1
ATOM 775 C CA . LYS A 1 94 ? 8.550 -3.199 -19.223 1.00 96.25 94 LYS A CA 1
ATOM 776 C C . LYS A 1 94 ? 9.859 -2.407 -19.281 1.00 96.25 94 LYS A C 1
ATOM 778 O O . LYS A 1 94 ? 10.587 -2.562 -20.253 1.00 96.25 94 LYS A O 1
ATOM 783 N N . ILE A 1 95 ? 10.171 -1.634 -18.239 1.00 93.44 95 ILE A N 1
ATOM 784 C CA . ILE A 1 95 ? 11.423 -0.863 -18.161 1.00 93.44 95 ILE A CA 1
ATOM 785 C C . ILE A 1 95 ? 12.635 -1.790 -18.262 1.00 93.44 95 ILE A C 1
ATOM 787 O O . ILE A 1 95 ? 13.535 -1.535 -19.052 1.00 93.44 95 ILE A O 1
ATOM 791 N N . ASP A 1 96 ? 12.622 -2.906 -17.534 1.00 92.94 96 ASP A N 1
ATOM 792 C CA . ASP A 1 96 ? 13.725 -3.869 -17.547 1.00 92.94 96 ASP A CA 1
ATOM 793 C C . ASP A 1 96 ? 13.916 -4.519 -18.930 1.00 92.94 96 ASP A C 1
ATOM 795 O O . ASP A 1 96 ? 15.035 -4.851 -19.308 1.00 92.94 96 ASP A O 1
ATOM 799 N N . ARG A 1 97 ? 12.847 -4.683 -19.721 1.00 93.81 97 ARG A N 1
ATOM 800 C CA . ARG A 1 97 ? 12.935 -5.200 -21.101 1.00 93.81 97 ARG A CA 1
ATOM 801 C C . ARG A 1 97 ? 13.405 -4.160 -22.112 1.00 93.81 97 ARG A C 1
ATOM 803 O O . ARG A 1 97 ? 13.952 -4.538 -23.143 1.00 93.81 97 ARG A O 1
ATOM 810 N N . GLU A 1 98 ? 13.130 -2.887 -21.855 1.00 92.75 98 GLU A N 1
ATOM 811 C CA . GLU A 1 98 ? 13.470 -1.770 -22.740 1.00 92.75 98 GLU A CA 1
ATOM 812 C C . GLU A 1 98 ? 14.858 -1.178 -22.431 1.00 92.75 98 GLU A C 1
ATOM 814 O O . GLU A 1 98 ? 15.343 -0.352 -23.200 1.00 92.75 98 GLU A O 1
ATOM 819 N N . GLU A 1 99 ? 15.515 -1.613 -21.349 1.00 91.00 99 GLU A N 1
ATOM 820 C CA . GLU A 1 99 ? 16.840 -1.139 -20.939 1.00 91.00 99 GLU A CA 1
ATOM 821 C C . GLU A 1 99 ? 17.935 -1.554 -21.946 1.00 91.00 99 GLU A C 1
ATOM 823 O O . GLU A 1 99 ? 18.243 -2.744 -22.085 1.00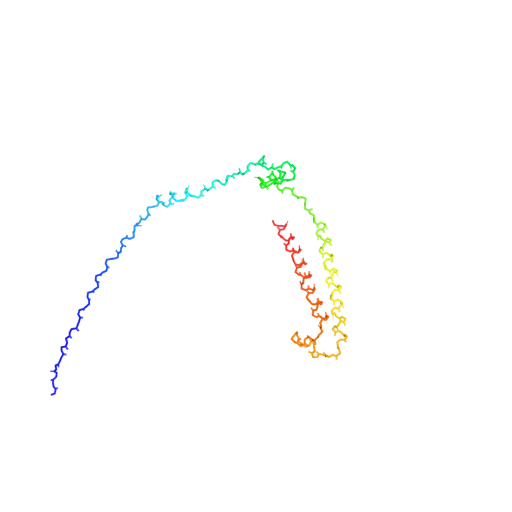 91.00 99 GLU A O 1
ATOM 828 N N . PRO A 1 100 ? 18.566 -0.590 -22.646 1.00 87.94 100 PRO A N 1
ATOM 829 C CA . PRO A 1 100 ? 19.555 -0.882 -23.680 1.00 87.94 100 PRO A CA 1
ATOM 830 C C . PRO A 1 100 ? 20.894 -1.391 -23.134 1.00 87.94 100 PRO A C 1
ATOM 832 O O . PRO A 1 100 ? 21.643 -2.025 -23.879 1.00 87.94 100 PRO A O 1
ATOM 835 N N . ALA A 1 101 ? 21.231 -1.106 -21.871 1.00 87.69 101 ALA A N 1
ATOM 836 C CA . ALA A 1 101 ? 22.506 -1.474 -21.269 1.00 87.69 101 ALA A CA 1
ATOM 837 C C . ALA A 1 101 ? 22.316 -2.521 -20.151 1.00 87.69 101 ALA A C 1
ATOM 839 O O . ALA A 1 101 ? 22.064 -2.168 -18.997 1.00 87.69 101 ALA A O 1
ATOM 840 N N . PRO A 1 102 ? 22.552 -3.822 -20.427 1.00 83.50 102 PRO A N 1
ATOM 841 C CA . PRO A 1 102 ? 22.363 -4.899 -19.445 1.00 83.50 102 PRO A CA 1
ATOM 842 C C . PRO A 1 102 ? 23.166 -4.733 -18.144 1.00 83.50 102 PRO A C 1
ATOM 844 O O . PRO A 1 102 ? 22.787 -5.248 -17.090 1.00 83.50 102 PRO A O 1
ATOM 847 N N . VAL A 1 103 ? 24.278 -3.991 -18.192 1.00 85.62 103 VAL A N 1
ATOM 848 C CA . VAL A 1 103 ? 25.104 -3.677 -17.015 1.00 85.62 103 VAL A CA 1
ATOM 849 C C . VAL A 1 103 ? 24.304 -2.900 -15.961 1.00 85.62 103 VAL A C 1
ATOM 851 O O . VAL A 1 103 ? 24.490 -3.137 -14.767 1.00 85.62 103 VAL A O 1
ATOM 854 N N . PHE A 1 104 ? 23.363 -2.042 -16.370 1.00 83.62 104 PHE A N 1
ATOM 855 C CA . PHE A 1 104 ? 22.519 -1.278 -15.447 1.00 83.62 104 PHE A CA 1
ATOM 856 C C . PHE A 1 104 ? 21.467 -2.139 -14.736 1.00 83.62 104 PHE A C 1
ATOM 858 O O . PHE A 1 104 ? 21.065 -1.812 -13.620 1.00 83.62 104 PHE A O 1
ATOM 865 N N . LEU A 1 105 ? 21.091 -3.284 -15.315 1.00 86.44 105 LEU A N 1
ATOM 866 C CA . LEU A 1 105 ? 20.224 -4.279 -14.671 1.00 86.44 105 LEU A CA 1
ATOM 867 C C . LEU A 1 105 ? 20.996 -5.255 -13.775 1.00 86.44 105 LEU A C 1
ATOM 869 O O . LEU A 1 105 ? 20.410 -5.917 -12.921 1.00 86.44 105 LEU A O 1
ATOM 873 N N . SER A 1 106 ? 22.316 -5.351 -13.953 1.00 84.50 106 SER A N 1
ATOM 874 C CA . SER A 1 106 ? 23.155 -6.345 -13.271 1.00 84.50 106 SER A CA 1
ATOM 875 C C . SER A 1 106 ? 23.399 -6.023 -11.792 1.00 84.50 106 SER A C 1
ATOM 877 O O . SER A 1 106 ? 23.770 -6.900 -11.014 1.00 84.50 106 SER A O 1
ATOM 879 N N . SER A 1 107 ? 23.226 -4.764 -11.381 1.00 80.62 107 SER A N 1
ATOM 880 C CA . SER A 1 107 ? 23.383 -4.347 -9.989 1.00 80.62 107 SER A CA 1
ATOM 881 C C . SER A 1 107 ? 22.571 -3.103 -9.691 1.00 80.62 107 SER A C 1
ATOM 883 O O . SER A 1 107 ? 22.603 -2.131 -10.440 1.00 80.62 107 SER A O 1
ATOM 885 N N . MET A 1 108 ? 21.956 -3.072 -8.511 1.00 75.62 108 MET A N 1
ATOM 886 C CA . MET A 1 108 ? 21.235 -1.896 -8.031 1.00 75.62 108 MET A CA 1
ATOM 887 C C . MET A 1 108 ? 22.138 -0.661 -7.873 1.00 75.62 108 MET A C 1
ATOM 889 O O . MET A 1 108 ? 21.663 0.464 -7.952 1.00 75.62 108 MET A O 1
ATOM 893 N N . ARG A 1 109 ? 23.455 -0.864 -7.705 1.00 76.81 109 ARG A N 1
ATOM 894 C CA . ARG A 1 109 ? 24.459 0.218 -7.670 1.00 76.81 109 ARG A CA 1
ATOM 895 C C . ARG A 1 109 ? 24.762 0.801 -9.047 1.00 76.81 109 ARG A C 1
ATOM 897 O O . ARG A 1 109 ? 25.220 1.931 -9.137 1.00 76.81 109 ARG A O 1
ATOM 904 N N . MET A 1 110 ? 24.559 0.006 -10.094 1.00 73.12 110 MET A N 1
ATOM 905 C CA . MET A 1 110 ? 24.752 0.403 -11.488 1.00 73.12 110 MET A CA 1
ATOM 906 C C . MET A 1 110 ? 23.437 0.896 -12.103 1.00 73.12 110 MET A C 1
ATOM 908 O O . MET A 1 110 ? 23.413 1.217 -13.283 1.00 73.12 110 MET A O 1
ATOM 912 N N . ASN A 1 111 ? 22.350 0.955 -11.326 1.00 68.19 111 ASN A N 1
ATOM 913 C CA . ASN A 1 111 ? 21.048 1.394 -11.802 1.00 68.19 111 ASN A CA 1
ATOM 914 C C . ASN A 1 111 ? 21.105 2.881 -12.187 1.00 68.19 111 ASN A C 1
ATOM 916 O O . ASN A 1 111 ? 21.051 3.758 -11.326 1.00 68.19 111 ASN A O 1
ATOM 920 N N . GLY A 1 112 ? 21.250 3.155 -13.484 1.00 68.06 112 GLY A N 1
ATOM 921 C CA . GLY A 1 112 ? 21.293 4.511 -14.031 1.00 68.06 112 GLY A CA 1
ATOM 922 C C . GLY A 1 112 ? 19.913 5.116 -14.301 1.00 68.06 112 GLY A C 1
ATOM 923 O O . GLY A 1 112 ? 19.811 6.328 -14.485 1.00 68.06 112 GLY A O 1
ATOM 924 N N . SER A 1 113 ? 18.848 4.303 -14.319 1.00 75.56 113 SER A N 1
ATOM 925 C CA . SER A 1 113 ? 17.494 4.759 -14.643 1.00 75.56 113 SER A CA 1
ATOM 926 C C . SER A 1 113 ? 16.783 5.305 -13.404 1.00 75.56 113 SER A C 1
ATOM 928 O O . SER A 1 113 ? 16.408 4.563 -12.489 1.00 75.56 113 SER A O 1
ATOM 930 N N . SER A 1 114 ? 16.550 6.621 -13.395 1.00 82.12 114 SER A N 1
ATOM 931 C CA . SER A 1 114 ? 15.749 7.285 -12.361 1.00 82.12 114 SER A CA 1
ATOM 932 C C . SER A 1 114 ? 14.307 6.770 -12.335 1.00 82.12 114 SER A C 1
ATOM 934 O O . SER A 1 114 ? 13.704 6.689 -11.265 1.00 82.12 114 SER A O 1
ATOM 936 N N . GLU A 1 115 ? 13.769 6.353 -13.485 1.00 88.69 115 GLU A N 1
ATOM 937 C CA . GLU A 1 115 ? 12.416 5.804 -13.584 1.00 88.69 115 GLU A CA 1
ATOM 938 C C . GLU A 1 115 ? 12.316 4.422 -12.929 1.00 88.69 115 GLU A C 1
ATOM 940 O O . GLU A 1 115 ? 11.402 4.174 -12.141 1.00 88.69 115 GLU A O 1
ATOM 945 N N . ARG A 1 116 ? 13.288 3.537 -13.186 1.00 90.56 116 ARG A N 1
ATOM 946 C CA . ARG A 1 116 ? 13.334 2.208 -12.564 1.00 90.56 116 ARG A CA 1
ATOM 947 C C . ARG A 1 116 ? 13.414 2.309 -11.041 1.00 90.56 116 ARG A C 1
ATOM 949 O O . ARG A 1 116 ? 12.690 1.612 -10.334 1.00 90.56 116 ARG A O 1
ATOM 956 N N . ALA A 1 117 ? 14.280 3.191 -10.537 1.00 90.12 117 ALA A N 1
ATOM 957 C CA . ALA A 1 117 ? 14.425 3.434 -9.103 1.00 90.12 117 ALA A CA 1
ATOM 958 C C . ALA A 1 117 ? 13.124 3.958 -8.468 1.00 90.12 117 ALA A C 1
ATOM 960 O O . ALA A 1 117 ? 12.735 3.483 -7.402 1.00 90.12 117 ALA A O 1
ATOM 961 N N . ALA A 1 118 ? 12.424 4.876 -9.141 1.00 93.00 118 ALA A N 1
ATOM 962 C CA . ALA A 1 118 ? 11.149 5.406 -8.665 1.00 93.00 118 ALA A CA 1
ATOM 963 C C . ALA A 1 118 ? 10.069 4.317 -8.550 1.00 93.00 118 ALA A C 1
ATOM 965 O O . ALA A 1 118 ? 9.377 4.252 -7.537 1.00 93.00 118 ALA A O 1
ATOM 966 N N . ILE A 1 119 ? 9.953 3.426 -9.544 1.00 95.50 119 ILE A N 1
ATOM 967 C CA . ILE A 1 119 ? 8.992 2.312 -9.476 1.00 95.50 119 ILE A CA 1
ATOM 968 C C . ILE A 1 119 ? 9.327 1.361 -8.333 1.00 95.50 119 ILE A C 1
ATOM 970 O O . ILE A 1 119 ? 8.423 0.904 -7.643 1.00 95.50 119 ILE A O 1
ATOM 974 N N . ILE A 1 120 ? 10.608 1.060 -8.122 1.00 94.38 120 ILE A N 1
ATOM 975 C CA . ILE A 1 120 ? 11.017 0.162 -7.041 1.00 94.38 120 ILE A CA 1
ATOM 976 C C . ILE A 1 120 ? 10.672 0.769 -5.679 1.00 94.38 120 ILE A C 1
ATOM 978 O O . ILE A 1 120 ? 10.083 0.073 -4.857 1.00 94.38 120 ILE A O 1
ATOM 982 N N . SER A 1 121 ? 10.924 2.065 -5.479 1.00 95.06 121 SER A N 1
ATOM 983 C CA . SER A 1 121 ? 10.485 2.773 -4.270 1.00 95.06 121 SER A CA 1
ATOM 984 C C . SER A 1 121 ? 8.962 2.716 -4.098 1.00 95.06 121 SER A C 1
ATOM 986 O O . SER A 1 121 ? 8.475 2.459 -3.002 1.00 95.06 121 SER A O 1
ATOM 988 N N . GLU A 1 122 ? 8.187 2.887 -5.174 1.00 97.25 122 GLU A N 1
ATOM 989 C CA . GLU A 1 122 ? 6.725 2.788 -5.093 1.00 97.25 122 GLU A CA 1
ATOM 990 C C . GLU A 1 122 ? 6.248 1.357 -4.769 1.00 97.25 122 GLU A C 1
ATOM 992 O O . GLU A 1 122 ? 5.245 1.169 -4.074 1.00 97.25 122 GLU A O 1
ATOM 997 N N . ILE A 1 123 ? 6.958 0.334 -5.256 1.00 97.75 123 ILE A N 1
ATOM 998 C CA . ILE A 1 123 ? 6.699 -1.071 -4.920 1.00 97.75 123 ILE A CA 1
ATOM 999 C C . ILE A 1 123 ? 6.999 -1.334 -3.444 1.00 97.75 123 ILE A C 1
ATOM 1001 O O . ILE A 1 123 ? 6.205 -2.017 -2.799 1.00 97.75 123 ILE A O 1
ATOM 1005 N N . GLU A 1 124 ? 8.094 -0.798 -2.900 1.00 96.88 124 GLU A N 1
ATOM 1006 C CA . GLU A 1 124 ? 8.432 -0.913 -1.475 1.00 96.88 124 GLU A CA 1
ATOM 1007 C C . GLU A 1 124 ? 7.301 -0.354 -0.598 1.00 96.88 124 GLU A C 1
ATOM 1009 O O . GLU A 1 124 ? 6.765 -1.080 0.246 1.00 96.88 124 GLU A O 1
ATOM 1014 N N . ASP A 1 125 ? 6.836 0.865 -0.888 1.00 96.81 125 ASP A N 1
ATOM 1015 C CA . ASP A 1 125 ? 5.709 1.494 -0.186 1.00 96.81 125 ASP A CA 1
ATOM 1016 C C . ASP A 1 125 ? 4.413 0.669 -0.318 1.00 96.81 125 ASP A C 1
ATOM 1018 O O . ASP A 1 125 ? 3.645 0.477 0.638 1.00 96.81 125 ASP A O 1
ATOM 1022 N N . ALA A 1 126 ? 4.136 0.156 -1.521 1.00 96.50 126 ALA A N 1
ATOM 1023 C CA . ALA A 1 126 ? 2.951 -0.651 -1.786 1.00 96.50 126 ALA A CA 1
ATOM 1024 C C . ALA A 1 126 ? 2.994 -2.001 -1.049 1.00 96.50 126 ALA A C 1
ATOM 1026 O O . ALA A 1 126 ? 1.967 -2.437 -0.513 1.00 96.50 126 ALA A O 1
ATOM 1027 N N . LEU A 1 127 ? 4.163 -2.642 -0.976 1.00 96.06 127 LEU A N 1
ATOM 1028 C CA . LEU A 1 127 ? 4.381 -3.889 -0.243 1.00 96.06 127 LEU A 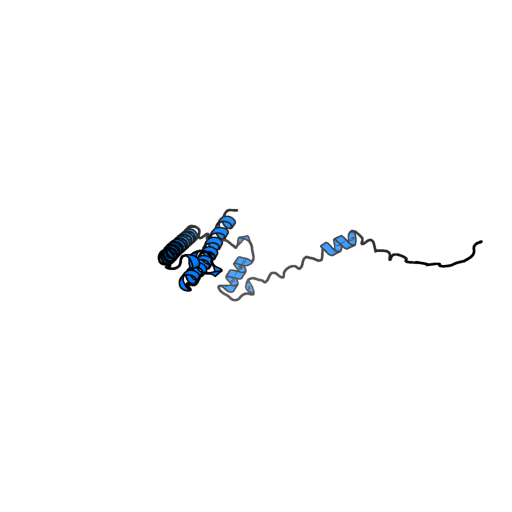CA 1
ATOM 1029 C C . LEU A 1 127 ? 4.265 -3.683 1.268 1.00 96.06 127 LEU A C 1
ATOM 1031 O O . LEU A 1 127 ? 3.622 -4.499 1.932 1.00 96.06 127 LEU A O 1
ATOM 1035 N N . GLU A 1 128 ? 4.801 -2.592 1.817 1.00 95.19 128 GLU A N 1
ATOM 1036 C CA . GLU A 1 128 ? 4.640 -2.257 3.236 1.00 95.19 128 GLU A CA 1
ATOM 1037 C C . GLU A 1 128 ? 3.158 -2.051 3.590 1.00 95.19 128 GLU A C 1
ATOM 1039 O O . GLU A 1 128 ? 2.630 -2.625 4.556 1.00 95.19 128 GLU A O 1
ATOM 1044 N N . SER A 1 129 ? 2.446 -1.291 2.753 1.00 91.25 129 SER A N 1
ATOM 1045 C CA . SER A 1 129 ? 1.010 -1.067 2.906 1.00 91.25 129 SER A CA 1
ATOM 1046 C C . SER A 1 129 ? 0.209 -2.367 2.796 1.00 91.25 129 SER A C 1
ATOM 1048 O O . SER A 1 129 ? -0.752 -2.573 3.551 1.00 91.25 129 SER A O 1
ATOM 1050 N N . TYR A 1 130 ? 0.571 -3.259 1.873 1.00 91.69 130 TYR A N 1
ATOM 1051 C CA . TYR A 1 130 ? -0.068 -4.564 1.708 1.00 91.69 130 TYR A CA 1
ATOM 1052 C C . TYR A 1 130 ? 0.189 -5.484 2.911 1.00 91.69 130 TYR A C 1
ATOM 1054 O O . TYR A 1 130 ? -0.763 -6.013 3.492 1.00 91.69 130 TYR A O 1
ATOM 1062 N N . GLY A 1 131 ? 1.442 -5.593 3.359 1.00 88.69 131 GLY A N 1
ATOM 1063 C CA . GLY A 1 131 ? 1.841 -6.421 4.498 1.00 88.69 131 GLY A CA 1
ATOM 1064 C C . GLY A 1 131 ? 1.195 -5.986 5.816 1.00 88.69 131 GLY A C 1
ATOM 1065 O O . GLY A 1 131 ? 0.718 -6.825 6.582 1.00 88.69 131 GLY A O 1
ATOM 1066 N N . THR A 1 132 ? 1.088 -4.678 6.061 1.00 84.25 132 THR A N 1
ATOM 1067 C CA . THR A 1 132 ? 0.352 -4.141 7.222 1.00 84.25 132 THR A CA 1
ATOM 1068 C C . THR A 1 132 ? -1.131 -4.500 7.158 1.00 84.25 132 THR A C 1
ATOM 1070 O O . THR A 1 132 ? -1.750 -4.821 8.173 1.00 84.25 132 THR A O 1
ATOM 1073 N N . GLY A 1 133 ? -1.710 -4.497 5.953 1.00 74.75 133 GLY A N 1
ATOM 1074 C CA . GLY A 1 133 ? -3.072 -4.964 5.726 1.00 74.75 133 GLY A CA 1
ATOM 1075 C C . GLY A 1 133 ? -3.266 -6.406 6.188 1.00 74.75 133 GLY A C 1
ATOM 1076 O O . GLY A 1 133 ? -4.240 -6.668 6.881 1.00 74.75 133 GLY A O 1
ATOM 1077 N N . PHE A 1 134 ? -2.330 -7.300 5.859 1.00 71.12 134 PHE A N 1
ATOM 1078 C CA . PHE A 1 134 ? -2.392 -8.730 6.178 1.00 71.12 134 PHE A CA 1
ATOM 1079 C C . PHE A 1 134 ? -2.229 -9.031 7.679 1.00 71.12 134 PHE A C 1
ATOM 1081 O O . PHE A 1 134 ? -3.045 -9.750 8.250 1.00 71.12 134 PHE A O 1
ATOM 1088 N N . LYS A 1 135 ? -1.242 -8.422 8.356 1.00 69.56 135 LYS A N 1
ATOM 1089 C CA . LYS A 1 135 ? -0.982 -8.651 9.798 1.00 69.56 135 LYS A CA 1
ATOM 1090 C C . LYS A 1 135 ? -2.190 -8.332 10.691 1.00 69.56 135 LYS A C 1
ATOM 1092 O O . LYS A 1 135 ? -2.408 -8.983 11.708 1.00 69.56 135 LYS A O 1
ATOM 1097 N N . ASN A 1 136 ? -3.007 -7.361 10.283 1.00 62.78 136 ASN A N 1
ATOM 1098 C CA . ASN A 1 136 ? -4.218 -6.959 11.002 1.00 62.78 136 ASN A CA 1
ATOM 1099 C C . ASN A 1 136 ? -5.399 -7.942 10.852 1.00 62.78 136 ASN A C 1
ATOM 1101 O O . ASN A 1 136 ? -6.415 -7.765 11.527 1.00 62.78 136 ASN A O 1
ATOM 1105 N N . TYR A 1 137 ? -5.301 -8.948 9.976 1.00 60.03 137 TYR A N 1
ATOM 1106 C CA . TYR A 1 137 ? -6.289 -10.029 9.889 1.00 60.03 137 TYR A CA 1
ATOM 1107 C C . TYR A 1 137 ? -5.976 -11.192 10.803 1.00 60.03 137 TYR A C 1
ATOM 1109 O O . TYR A 1 137 ? -6.881 -11.682 11.471 1.00 60.03 137 TYR A O 1
ATOM 1117 N N . ASP A 1 138 ? -4.713 -11.604 10.842 1.00 55.78 138 ASP A N 1
ATOM 1118 C CA . ASP A 1 138 ? -4.294 -12.758 11.637 1.00 55.78 138 ASP A CA 1
ATOM 1119 C C . ASP A 1 138 ? -4.484 -12.486 13.135 1.00 55.78 138 ASP A C 1
ATOM 1121 O O . ASP A 1 138 ? -5.031 -13.305 13.867 1.00 55.78 138 ASP A O 1
ATOM 1125 N N . ALA A 1 139 ? -4.174 -11.264 13.580 1.00 54.38 139 ALA A N 1
ATOM 1126 C CA . ALA A 1 139 ? -4.416 -10.836 14.958 1.00 54.38 139 ALA A CA 1
ATOM 1127 C C . ALA A 1 139 ? -5.911 -10.707 15.328 1.00 54.38 139 ALA A C 1
ATOM 1129 O O . ALA A 1 139 ? -6.228 -10.507 16.495 1.00 54.38 139 ALA A O 1
ATOM 1130 N N . ALA A 1 140 ? -6.834 -10.786 14.361 1.00 50.25 140 ALA A N 1
ATOM 1131 C CA . ALA A 1 140 ? -8.280 -10.724 14.593 1.00 50.25 140 ALA A CA 1
ATOM 1132 C C . ALA A 1 140 ? -8.964 -12.109 14.575 1.00 50.25 140 ALA A C 1
ATOM 1134 O O . ALA A 1 140 ? -10.195 -12.178 14.692 1.00 50.25 140 ALA A O 1
ATOM 1135 N N . LEU A 1 141 ? -8.192 -13.188 14.395 1.00 49.22 141 LEU A N 1
ATOM 1136 C CA . LEU A 1 141 ? -8.647 -14.585 14.390 1.00 49.22 141 LEU A CA 1
ATOM 1137 C C . LEU A 1 141 ? -8.227 -15.380 15.645 1.00 49.22 141 LEU A C 1
ATOM 1139 O O . LEU A 1 141 ? -8.633 -16.534 15.768 1.00 49.22 141 LEU A O 1
ATOM 1143 N N . CYS A 1 142 ? -7.503 -14.758 16.584 1.00 36.38 142 CYS A N 1
ATOM 1144 C CA . CYS A 1 142 ? -7.157 -15.311 17.901 1.00 36.38 142 CYS A CA 1
ATOM 1145 C C . CYS A 1 142 ? -7.805 -14.509 19.035 1.00 36.38 142 CYS A C 1
ATOM 1147 O O . CYS A 1 142 ? -7.799 -13.259 18.951 1.00 36.38 142 CYS A O 1
#

Secondary structure (DSSP, 8-state):
---------------PPP------HHHHHHHHTT---------GGGSPTTHHHHHHHHHHSTTT------HHHHHHHHHHHHHHHHHHHHHHHHHHHH-S-HHHHH-GGG---HHHHHHHHHHHHHHHHHHHHHHHHHTT--

pLDDT: mean 76.31, std 20.96, range [32.72, 98.38]

Radius of gyration: 35.59 Å; Cα contacts (8 Å, |Δi|>4): 51; chains: 1; bounding box: 102×35×82 Å

Sequence (142 aa):
MTTQRTSSHNIELGGSLPAVPRRSILQRLQRRSRSANPQKQVQVESFPDGYPRFSALQSSHKYFHIFRRFEHLRVRLLLAKQDKLSILEKRLNKIDREEPAPVFLSSMRMNGSSERAAIISEIEDALESYGTGFKNYDAALC

Solvent-accessible surface area (backbone atoms only — not comparable to full-atom values): 9129 Å² total; per-residue (Å²): 141,79,91,90,80,90,81,90,84,90,81,89,80,90,74,86,75,78,83,75,81,81,77,48,69,66,63,57,55,62,55,64,72,71,71,68,77,74,73,78,74,74,59,43,82,78,42,58,85,60,69,60,20,51,52,40,50,37,67,71,38,88,82,54,68,77,70,86,82,57,60,70,61,52,50,54,52,51,52,52,46,51,52,53,50,53,52,51,51,54,51,52,54,48,52,67,70,67,53,88,54,67,67,34,76,73,34,84,91,46,50,77,52,68,67,62,53,50,53,51,54,52,48,52,55,50,48,54,57,43,51,56,57,53,57,65,49,62,68,70,77,109